Protein AF-A0A967Z2U6-F1 (afdb_monomer_lite)

Structure (mmCIF, N/CA/C/O backbone):
data_AF-A0A967Z2U6-F1
#
_entry.id   AF-A0A967Z2U6-F1
#
loop_
_atom_site.group_PDB
_atom_site.id
_atom_site.type_symbol
_atom_site.label_atom_id
_atom_site.label_alt_id
_atom_site.label_comp_id
_atom_site.label_asym_id
_atom_site.label_entity_id
_atom_site.label_seq_id
_atom_site.pdbx_PDB_ins_code
_atom_site.Cartn_x
_atom_site.Cartn_y
_atom_site.Cartn_z
_atom_site.occupancy
_atom_site.B_iso_or_equiv
_atom_site.auth_seq_id
_atom_site.auth_comp_id
_atom_site.auth_asym_id
_atom_site.auth_atom_id
_atom_site.pdbx_PDB_model_num
ATOM 1 N N . LYS A 1 1 ? -17.840 -18.300 18.963 1.00 60.31 1 LYS A N 1
ATOM 2 C CA . LYS A 1 1 ? -17.015 -18.537 17.751 1.00 60.31 1 LYS A CA 1
ATOM 3 C C . LYS A 1 1 ? -16.184 -17.279 17.515 1.00 60.31 1 LYS A C 1
ATOM 5 O O . LYS A 1 1 ? -16.765 -16.259 17.176 1.00 60.31 1 LYS A O 1
ATOM 10 N N . ILE A 1 2 ? -14.887 -17.306 17.825 1.00 65.94 2 ILE A N 1
ATOM 11 C CA . ILE A 1 2 ? -13.993 -16.150 17.654 1.00 65.94 2 ILE A CA 1
ATOM 12 C C . ILE A 1 2 ? -13.498 -16.197 16.211 1.00 65.94 2 ILE A C 1
ATOM 14 O O . ILE A 1 2 ? -12.900 -17.189 15.800 1.00 65.94 2 ILE A O 1
ATOM 18 N N . TRP A 1 3 ? -13.821 -15.175 15.426 1.00 73.88 3 TRP A N 1
ATOM 19 C CA . TRP A 1 3 ? -13.347 -15.075 14.051 1.00 73.88 3 TRP A CA 1
ATOM 20 C C . TRP A 1 3 ? -11.973 -14.406 14.038 1.00 73.88 3 TRP A C 1
ATOM 22 O O . TRP A 1 3 ? -11.778 -13.427 14.761 1.00 73.88 3 TRP A O 1
ATOM 32 N N . PRO A 1 4 ? -11.022 -14.905 13.235 1.00 75.19 4 PRO A N 1
ATOM 33 C CA . PRO A 1 4 ? -9.726 -14.264 13.116 1.00 75.19 4 PRO A CA 1
ATOM 34 C C . PRO A 1 4 ? -9.899 -12.867 12.513 1.00 75.19 4 PRO A C 1
ATOM 36 O O . PRO A 1 4 ? -10.590 -12.685 11.507 1.00 75.19 4 PRO A O 1
ATOM 39 N N . VAL A 1 5 ? -9.266 -11.881 13.142 1.00 77.75 5 VAL A N 1
ATOM 40 C CA . VAL A 1 5 ? -9.259 -10.492 12.685 1.00 77.75 5 VAL A CA 1
ATOM 41 C C . VAL A 1 5 ? -8.407 -10.409 11.415 1.00 77.75 5 VAL A C 1
ATOM 43 O O . VAL A 1 5 ? -7.203 -10.642 11.452 1.00 77.75 5 VAL A O 1
ATOM 46 N N . ARG A 1 6 ? -9.032 -10.105 10.272 1.00 81.56 6 ARG A N 1
ATOM 47 C CA . ARG A 1 6 ? -8.361 -9.984 8.964 1.00 81.56 6 ARG A CA 1
ATOM 48 C C . ARG A 1 6 ? -8.124 -8.519 8.613 1.00 81.56 6 ARG A C 1
ATOM 50 O O . ARG A 1 6 ? -8.810 -7.959 7.766 1.00 81.56 6 ARG A O 1
ATOM 57 N N . THR A 1 7 ? -7.180 -7.888 9.299 1.00 88.00 7 THR A N 1
ATOM 58 C CA . THR A 1 7 ? -6.810 -6.481 9.058 1.00 88.00 7 THR A CA 1
ATOM 59 C C . THR A 1 7 ? -5.546 -6.342 8.215 1.00 88.00 7 THR A C 1
ATOM 61 O O . THR A 1 7 ? -5.237 -5.248 7.762 1.00 88.00 7 THR A O 1
ATOM 64 N N . GLN A 1 8 ? -4.818 -7.428 7.963 1.00 86.81 8 GLN A N 1
ATOM 65 C CA . GLN A 1 8 ? -3.591 -7.415 7.169 1.00 86.81 8 GLN A CA 1
ATOM 66 C C . GLN A 1 8 ? -3.888 -7.747 5.704 1.00 86.81 8 GLN A C 1
ATOM 68 O O . GLN A 1 8 ? -4.550 -8.742 5.407 1.00 86.81 8 GLN A O 1
ATOM 73 N N . VAL A 1 9 ? -3.386 -6.914 4.792 1.00 86.69 9 VAL A N 1
ATOM 74 C CA . VAL A 1 9 ? -3.569 -7.043 3.343 1.00 86.69 9 VAL A CA 1
ATOM 75 C C . VAL A 1 9 ? -2.203 -7.016 2.666 1.00 86.69 9 VAL A C 1
ATOM 77 O O . VAL A 1 9 ? -1.447 -6.059 2.821 1.00 86.69 9 VAL A O 1
ATOM 80 N N . PHE A 1 10 ? -1.899 -8.057 1.894 1.00 87.44 10 PHE A N 1
ATOM 81 C CA . PHE A 1 10 ? -0.737 -8.105 1.011 1.00 87.44 10 PHE A CA 1
ATOM 82 C C . PHE A 1 10 ? -1.182 -7.857 -0.431 1.00 87.44 10 PHE A C 1
ATOM 84 O O . PHE A 1 10 ? -2.145 -8.465 -0.897 1.00 87.44 10 PHE A O 1
ATOM 91 N N . ILE A 1 11 ? -0.493 -6.955 -1.125 1.00 87.12 11 ILE A N 1
ATOM 92 C CA . ILE A 1 11 ? -0.778 -6.578 -2.508 1.00 87.12 11 ILE A CA 1
ATOM 93 C C . ILE A 1 11 ? 0.428 -6.979 -3.355 1.00 87.12 11 ILE A C 1
ATOM 95 O O . ILE A 1 11 ? 1.449 -6.287 -3.361 1.00 87.12 11 ILE A O 1
ATOM 99 N N . SER A 1 12 ? 0.288 -8.093 -4.072 1.00 87.88 12 SER A N 1
ATOM 100 C CA . SER A 1 12 ? 1.220 -8.486 -5.130 1.00 87.88 12 SER A CA 1
ATOM 101 C C . SER A 1 12 ? 0.861 -7.762 -6.421 1.00 87.88 12 SER A C 1
ATOM 103 O O . SER A 1 12 ? -0.312 -7.681 -6.791 1.00 87.88 12 SER A O 1
ATOM 105 N N . TYR A 1 13 ? 1.865 -7.206 -7.090 1.00 87.69 13 TYR A N 1
ATOM 106 C CA . TYR A 1 13 ? 1.704 -6.491 -8.349 1.00 87.69 13 TYR A CA 1
ATOM 107 C C . TYR A 1 13 ? 2.949 -6.685 -9.215 1.00 87.69 13 TYR A C 1
ATOM 109 O O . TYR A 1 13 ? 4.042 -6.945 -8.715 1.00 87.69 13 TYR A O 1
ATOM 117 N N . SER A 1 14 ? 2.799 -6.559 -10.534 1.00 87.69 14 SER A N 1
ATOM 118 C CA . SER A 1 14 ? 3.957 -6.613 -11.424 1.00 87.69 14 SER A CA 1
ATOM 119 C C . SER A 1 14 ? 4.763 -5.316 -11.327 1.00 87.69 14 SER A C 1
ATOM 121 O O . SER A 1 14 ? 4.197 -4.238 -11.154 1.00 87.69 14 SER A O 1
ATOM 123 N N . ARG A 1 15 ? 6.081 -5.368 -11.553 1.00 84.88 15 ARG A N 1
ATOM 124 C CA . ARG A 1 15 ? 6.930 -4.157 -11.603 1.00 84.88 15 ARG A CA 1
ATOM 125 C C . ARG A 1 15 ? 6.394 -3.075 -12.543 1.00 84.88 15 ARG A C 1
ATOM 127 O O . ARG A 1 15 ? 6.549 -1.884 -12.274 1.00 84.88 15 ARG A O 1
ATOM 134 N N . ARG A 1 16 ? 5.751 -3.485 -13.643 1.00 89.56 16 ARG A N 1
ATOM 135 C CA . ARG A 1 16 ? 5.155 -2.575 -14.635 1.00 89.56 16 ARG A CA 1
ATOM 136 C C . ARG A 1 16 ? 3.974 -1.789 -14.054 1.00 89.56 16 ARG A C 1
ATOM 138 O O . ARG A 1 16 ? 3.746 -0.657 -14.465 1.00 89.56 16 ARG A O 1
ATOM 145 N N . ASP A 1 17 ? 3.306 -2.336 -13.042 1.00 92.19 17 ASP A N 1
ATOM 146 C CA . ASP A 1 17 ? 2.114 -1.767 -12.408 1.00 92.19 17 ASP A CA 1
ATOM 147 C C . ASP A 1 17 ? 2.423 -0.964 -11.138 1.00 92.19 17 ASP A C 1
ATOM 149 O O . ASP A 1 17 ? 1.515 -0.574 -10.404 1.00 92.19 17 ASP A O 1
ATOM 153 N N . ARG A 1 18 ? 3.700 -0.656 -10.871 1.00 88.88 18 ARG A N 1
ATOM 154 C CA . ARG A 1 18 ? 4.128 0.093 -9.675 1.00 88.88 18 ARG A CA 1
ATOM 155 C C . ARG A 1 18 ? 3.368 1.402 -9.474 1.00 88.88 18 ARG A C 1
ATOM 157 O O . ARG A 1 18 ? 3.094 1.795 -8.342 1.00 88.88 18 ARG A O 1
ATOM 164 N N . ARG A 1 19 ? 3.013 2.081 -10.568 1.00 93.38 19 ARG A N 1
ATOM 165 C CA . ARG A 1 19 ? 2.193 3.295 -10.513 1.00 93.38 19 ARG A CA 1
ATOM 166 C C . ARG A 1 19 ? 0.838 3.021 -9.850 1.00 93.38 19 ARG A C 1
ATOM 168 O O . ARG A 1 19 ? 0.481 3.721 -8.908 1.00 93.38 19 ARG A O 1
ATOM 175 N N . TRP A 1 20 ? 0.137 1.980 -10.287 1.00 93.75 20 TRP A N 1
ATOM 176 C CA . TRP A 1 20 ? -1.167 1.594 -9.750 1.00 93.75 20 TRP A CA 1
ATOM 177 C C . TRP A 1 20 ? -1.079 1.158 -8.288 1.00 93.75 20 TRP A C 1
ATOM 179 O O . TRP A 1 20 ? -1.911 1.557 -7.477 1.00 93.75 20 TRP A O 1
ATOM 189 N N . ALA A 1 21 ? -0.031 0.415 -7.918 1.00 91.19 21 ALA A N 1
ATOM 190 C CA . ALA A 1 21 ? 0.202 0.026 -6.528 1.00 91.19 21 ALA A CA 1
ATOM 191 C C . ALA A 1 21 ? 0.387 1.248 -5.603 1.00 91.19 21 ALA A C 1
ATOM 193 O O . ALA A 1 21 ? -0.158 1.291 -4.497 1.00 91.19 21 ALA A O 1
ATOM 194 N N . ASN A 1 22 ? 1.102 2.277 -6.069 1.00 89.62 22 ASN A N 1
ATOM 195 C CA . ASN A 1 22 ? 1.293 3.524 -5.325 1.00 89.62 22 ASN A CA 1
ATOM 196 C C . ASN A 1 22 ? 0.004 4.350 -5.201 1.00 89.62 22 ASN A C 1
ATOM 198 O O . ASN A 1 22 ? -0.281 4.897 -4.130 1.00 89.62 22 ASN A O 1
ATOM 202 N N . GLU A 1 23 ? -0.787 4.431 -6.271 1.00 94.75 23 GLU A N 1
ATOM 203 C CA . GLU A 1 23 ? -2.090 5.105 -6.252 1.00 94.75 23 GLU A CA 1
ATOM 204 C C . GLU A 1 23 ? -3.047 4.395 -5.278 1.00 94.75 23 GLU A C 1
ATOM 206 O O . GLU A 1 23 ? -3.649 5.036 -4.412 1.00 94.75 23 GLU A O 1
ATOM 211 N N . LEU A 1 24 ? -3.091 3.061 -5.308 1.00 92.19 24 LEU A N 1
ATOM 212 C CA . LEU A 1 24 ? -3.889 2.257 -4.383 1.00 92.19 24 LEU A CA 1
ATOM 213 C C . LEU A 1 24 ? -3.449 2.443 -2.921 1.00 92.19 24 LEU A C 1
ATOM 215 O O . LEU A 1 24 ? -4.286 2.640 -2.039 1.00 92.19 24 LEU A O 1
ATOM 219 N N . LYS A 1 25 ? -2.138 2.463 -2.647 1.00 89.12 25 LYS A N 1
ATOM 220 C CA . LYS A 1 25 ? -1.600 2.767 -1.309 1.00 89.12 25 LYS A CA 1
ATOM 221 C C . LYS A 1 25 ? -2.012 4.159 -0.824 1.00 89.12 25 LYS A C 1
ATOM 223 O O . LYS A 1 25 ? -2.348 4.334 0.351 1.00 89.12 25 LYS A O 1
ATOM 228 N N . THR A 1 26 ? -2.015 5.146 -1.717 1.00 92.50 26 THR A N 1
ATOM 229 C CA . THR A 1 26 ? -2.471 6.508 -1.403 1.00 92.50 26 THR A CA 1
ATOM 230 C C . THR A 1 26 ? -3.946 6.505 -1.011 1.00 92.50 26 THR A C 1
ATOM 232 O O . THR A 1 26 ? -4.295 7.007 0.057 1.00 92.50 26 THR A O 1
ATOM 235 N N . MET A 1 27 ? -4.797 5.851 -1.803 1.00 92.94 27 MET A N 1
ATOM 236 C CA . MET A 1 27 ? -6.233 5.733 -1.523 1.00 92.94 27 MET A CA 1
ATOM 237 C C . MET A 1 27 ? -6.526 5.037 -0.193 1.00 92.94 27 MET A C 1
ATOM 239 O O . MET A 1 27 ? -7.459 5.410 0.516 1.00 92.94 27 MET A O 1
ATOM 243 N N . LEU A 1 28 ? -5.713 4.047 0.177 1.00 90.06 28 LEU A N 1
ATOM 244 C CA . LEU A 1 28 ? -5.891 3.287 1.411 1.00 90.06 28 LEU A CA 1
ATOM 245 C C . LEU A 1 28 ? -5.243 3.943 2.641 1.00 90.06 28 LEU A C 1
ATOM 247 O O . LEU A 1 28 ? -5.518 3.538 3.773 1.00 90.06 28 LEU A O 1
ATOM 251 N N . SER A 1 29 ? -4.444 4.998 2.462 1.00 89.06 29 SER A N 1
ATOM 252 C CA . SER A 1 29 ? -3.763 5.704 3.556 1.00 89.06 29 SER A CA 1
ATOM 253 C C . SER A 1 29 ? -4.695 6.164 4.691 1.00 89.06 29 SER A C 1
ATOM 255 O O . SER A 1 29 ? -4.317 6.004 5.854 1.00 89.06 29 SER A O 1
ATOM 257 N N . PRO A 1 30 ? -5.923 6.670 4.443 1.00 92.31 30 PRO A N 1
ATOM 258 C CA . PRO A 1 30 ? -6.859 7.003 5.518 1.00 92.31 30 PRO A CA 1
ATOM 259 C C . PRO A 1 30 ? -7.296 5.791 6.353 1.00 92.31 30 PRO A C 1
ATOM 261 O O . PRO A 1 30 ? -7.512 5.924 7.558 1.00 92.31 30 PRO A O 1
ATOM 264 N N . ALA A 1 31 ? -7.428 4.613 5.735 1.00 88.19 31 ALA A N 1
ATOM 265 C CA . ALA A 1 31 ? -7.810 3.380 6.421 1.00 88.19 31 ALA A CA 1
ATOM 266 C C . ALA A 1 31 ? -6.653 2.824 7.267 1.00 88.19 31 ALA A C 1
ATOM 268 O O . ALA A 1 31 ? -6.876 2.399 8.402 1.00 88.19 31 ALA A O 1
ATOM 269 N N . VAL A 1 32 ? -5.420 2.925 6.756 1.00 86.88 32 VAL A N 1
ATOM 270 C CA . VAL A 1 32 ? -4.195 2.572 7.490 1.00 86.88 3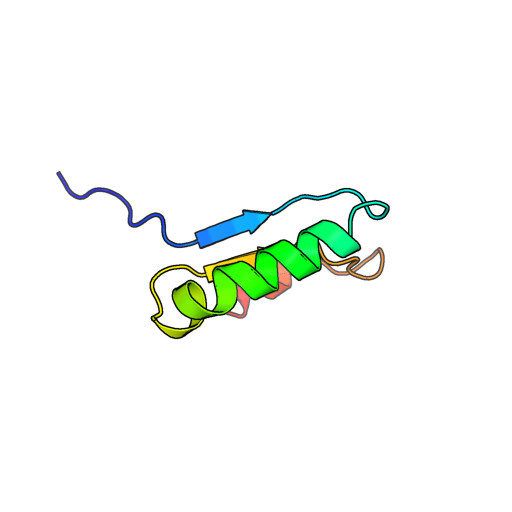2 VAL A CA 1
ATOM 271 C C . VAL A 1 32 ? -3.989 3.488 8.697 1.00 86.88 32 VAL A C 1
ATOM 273 O O . VAL A 1 32 ? -3.779 3.008 9.806 1.00 86.88 32 VAL A O 1
ATOM 276 N N . ARG A 1 33 ? -4.138 4.811 8.527 1.00 86.38 33 ARG A N 1
ATOM 277 C CA . ARG A 1 33 ? -3.993 5.796 9.621 1.00 86.38 33 ARG A CA 1
ATOM 278 C C . ARG A 1 33 ? -4.981 5.581 10.765 1.00 86.38 33 ARG A C 1
ATOM 280 O O . ARG A 1 33 ? -4.656 5.862 11.909 1.00 86.38 33 ARG A O 1
ATOM 287 N N . LYS A 1 34 ? -6.183 5.086 10.465 1.00 89.06 34 LYS A N 1
ATOM 288 C CA . LYS A 1 34 ? -7.205 4.754 11.471 1.00 89.06 34 LYS A CA 1
ATOM 289 C C . LYS A 1 34 ? -7.013 3.354 12.079 1.00 89.06 34 LYS A C 1
ATOM 291 O O . LYS A 1 34 ? -7.947 2.852 12.696 1.00 89.06 34 LYS A O 1
ATOM 296 N N . ALA A 1 35 ? -5.853 2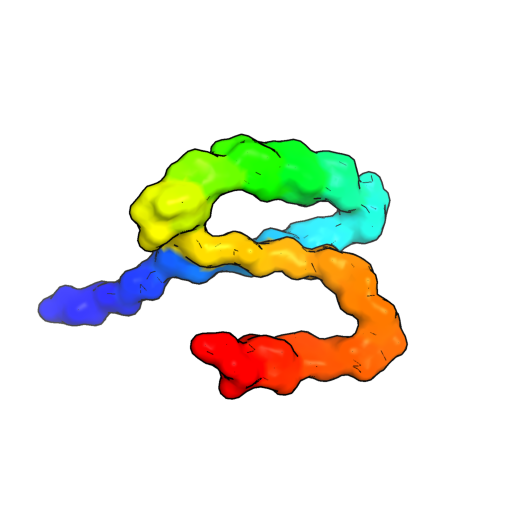.721 11.859 1.00 73.12 35 ALA A N 1
ATOM 297 C CA . ALA A 1 35 ? -5.497 1.367 12.294 1.00 73.12 35 ALA A CA 1
ATOM 298 C C . ALA A 1 35 ? -6.513 0.282 11.884 1.00 73.12 35 ALA A C 1
ATOM 300 O O . ALA A 1 35 ? -6.601 -0.772 12.508 1.00 73.12 35 ALA A O 1
ATOM 301 N N . LYS A 1 36 ? -7.300 0.532 10.827 1.00 80.38 36 LYS A N 1
ATOM 302 C CA . LYS A 1 36 ? -8.328 -0.411 10.368 1.00 80.38 36 LYS A CA 1
ATOM 303 C C . LYS A 1 36 ? -7.735 -1.536 9.535 1.00 80.38 36 LYS A C 1
ATOM 305 O O . LYS A 1 36 ? -8.302 -2.621 9.508 1.00 80.38 36 LYS A O 1
ATOM 310 N N . VAL A 1 37 ? -6.630 -1.261 8.845 1.00 85.81 37 VAL A N 1
ATOM 311 C CA . VAL A 1 37 ? -5.925 -2.222 7.999 1.00 85.81 37 VAL A CA 1
ATOM 312 C C . VAL A 1 37 ? -4.422 -1.940 7.979 1.00 85.81 37 VAL A C 1
ATOM 314 O O . VAL A 1 37 ? -4.008 -0.783 8.009 1.00 85.81 37 VAL A O 1
ATOM 317 N N . THR A 1 38 ? -3.616 -2.991 7.872 1.00 86.44 38 THR A N 1
ATOM 318 C CA . THR A 1 38 ? -2.170 -2.938 7.629 1.00 86.44 38 THR A CA 1
ATOM 319 C C . THR A 1 38 ? -1.911 -3.410 6.206 1.00 86.44 38 THR A C 1
ATOM 321 O O . THR A 1 38 ? -2.424 -4.454 5.809 1.00 86.44 38 THR A O 1
ATOM 324 N N . ILE A 1 39 ? -1.137 -2.648 5.432 1.00 86.44 39 ILE A N 1
ATOM 325 C CA . ILE A 1 39 ? -0.900 -2.931 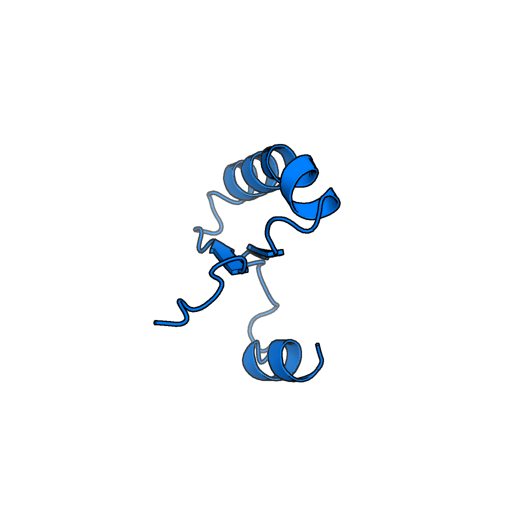4.012 1.00 86.44 39 ILE A CA 1
ATOM 326 C C . ILE A 1 39 ? 0.573 -3.208 3.768 1.00 86.44 39 ILE A C 1
ATOM 328 O O . ILE A 1 39 ? 1.429 -2.397 4.120 1.00 86.44 39 ILE A O 1
ATOM 332 N N . TYR A 1 40 ? 0.828 -4.310 3.075 1.00 84.81 40 TYR A N 1
ATOM 333 C CA . TYR A 1 40 ? 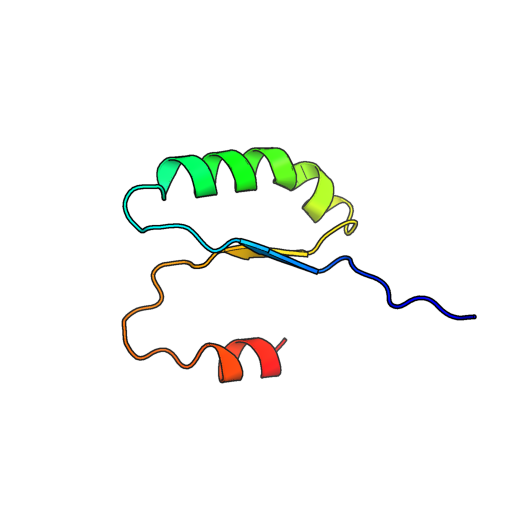2.127 -4.702 2.556 1.00 84.81 40 TYR A CA 1
ATOM 334 C C . TYR A 1 40 ? 2.058 -4.664 1.032 1.00 84.81 40 TYR A C 1
ATOM 336 O O . TYR A 1 40 ? 1.154 -5.241 0.430 1.00 84.81 40 TYR A O 1
ATOM 344 N N . LEU A 1 41 ? 2.994 -3.955 0.413 1.00 85.19 41 LEU A N 1
ATOM 345 C CA . LEU A 1 41 ? 3.187 -4.006 -1.029 1.00 85.19 41 LEU A CA 1
ATOM 346 C C . LEU A 1 41 ? 4.336 -4.962 -1.311 1.00 85.19 41 LEU A C 1
ATOM 348 O O . LEU A 1 41 ? 5.321 -4.956 -0.574 1.00 85.19 41 LEU A O 1
ATOM 352 N N . ASP A 1 42 ? 4.239 -5.697 -2.411 1.00 78.81 42 ASP A N 1
ATOM 353 C CA . ASP A 1 42 ? 5.372 -6.371 -3.044 1.00 78.81 42 ASP A CA 1
ATOM 354 C C . ASP A 1 42 ? 6.328 -5.304 -3.615 1.00 78.81 42 ASP A C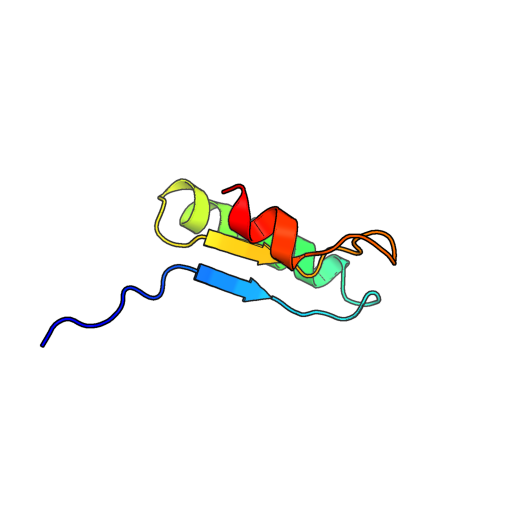 1
ATOM 356 O O . ASP A 1 42 ? 6.400 -5.036 -4.811 1.00 78.81 42 ASP A O 1
ATOM 360 N N . THR A 1 43 ? 6.939 -4.498 -2.742 1.00 68.19 43 THR A N 1
ATOM 361 C CA . THR A 1 43 ? 8.000 -3.577 -3.152 1.00 68.19 43 THR A CA 1
ATOM 362 C C . THR A 1 43 ? 9.103 -4.414 -3.754 1.00 68.19 43 THR A C 1
ATOM 364 O O . THR A 1 43 ? 9.372 -5.481 -3.212 1.00 68.19 43 THR A O 1
ATOM 367 N N . ASP A 1 44 ? 9.742 -3.910 -4.811 1.00 57.06 44 ASP A N 1
ATOM 368 C CA . ASP A 1 44 ? 10.993 -4.434 -5.359 1.00 57.06 44 ASP A CA 1
ATOM 369 C C . ASP A 1 44 ? 12.062 -4.485 -4.256 1.00 57.06 44 ASP A C 1
ATOM 371 O O . ASP A 1 44 ? 12.959 -3.648 -4.187 1.00 57.06 44 ASP A O 1
ATOM 375 N N . GLN A 1 45 ? 11.939 -5.434 -3.332 1.00 52.22 45 GLN A N 1
ATOM 376 C CA . GLN A 1 45 ? 12.990 -5.791 -2.418 1.00 52.22 45 GLN A CA 1
ATOM 377 C C . GLN A 1 45 ? 14.125 -6.218 -3.328 1.00 52.22 45 GLN A C 1
ATOM 379 O O . GLN A 1 45 ? 13.929 -7.037 -4.233 1.00 52.22 45 GLN A O 1
ATOM 384 N N . ASN A 1 46 ? 15.284 -5.583 -3.137 1.00 45.88 46 ASN A N 1
ATOM 385 C CA . ASN A 1 46 ? 16.518 -5.989 -3.784 1.00 45.88 46 ASN A CA 1
ATOM 386 C C . ASN A 1 46 ? 16.538 -7.522 -3.842 1.00 45.88 46 ASN A C 1
ATOM 388 O O . ASN A 1 46 ? 16.345 -8.142 -2.789 1.00 45.88 46 ASN A O 1
ATOM 392 N N . PRO A 1 47 ? 16.709 -8.138 -5.025 1.00 46.31 47 PRO A N 1
ATOM 393 C CA . PRO A 1 47 ? 16.798 -9.587 -5.102 1.00 46.31 47 PRO A CA 1
ATOM 394 C C . PRO A 1 47 ? 17.841 -10.059 -4.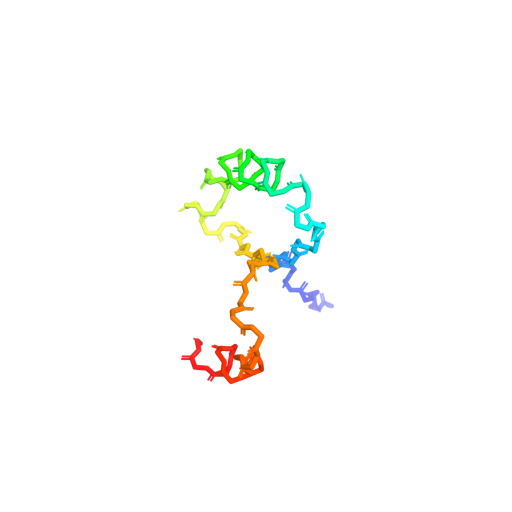078 1.00 46.31 47 PRO A C 1
ATOM 396 O O . PRO A 1 47 ? 18.999 -9.656 -4.153 1.00 46.31 47 PRO A O 1
ATOM 399 N N . GLY A 1 48 ? 17.398 -10.824 -3.072 1.00 52.84 48 GLY A N 1
ATOM 400 C CA . GLY A 1 48 ? 18.235 -11.278 -1.954 1.00 52.84 48 GLY A CA 1
ATOM 401 C C . GLY A 1 48 ? 17.833 -10.812 -0.546 1.00 52.84 48 GLY A C 1
ATOM 402 O O . GLY A 1 48 ? 18.465 -11.260 0.408 1.00 52.84 48 GLY A O 1
ATOM 403 N N . ILE A 1 49 ? 16.809 -9.966 -0.367 1.00 53.56 49 ILE A N 1
ATOM 404 C CA . ILE A 1 49 ? 16.265 -9.682 0.976 1.00 53.56 49 ILE A CA 1
ATOM 405 C C . ILE A 1 49 ? 15.221 -10.738 1.352 1.00 53.56 49 ILE A C 1
ATOM 407 O O . ILE A 1 49 ? 14.251 -10.983 0.640 1.00 53.56 49 ILE A O 1
ATOM 411 N N . ASP A 1 50 ? 15.464 -11.378 2.490 1.00 59.44 50 ASP A N 1
ATOM 412 C CA . ASP A 1 50 ? 14.652 -12.442 3.067 1.00 59.44 50 ASP A CA 1
ATOM 413 C C . ASP A 1 50 ? 13.407 -11.840 3.745 1.00 59.44 50 ASP A C 1
ATOM 415 O O . ASP A 1 50 ? 13.441 -11.437 4.912 1.00 59.44 50 ASP A O 1
ATOM 419 N N . TRP A 1 51 ? 12.316 -11.717 2.983 1.00 57.91 51 TRP A N 1
ATOM 420 C CA . TRP A 1 51 ? 11.037 -11.140 3.423 1.00 57.91 51 TRP A CA 1
ATOM 421 C C . TRP A 1 51 ? 10.479 -11.797 4.700 1.00 57.91 51 TRP A C 1
ATOM 423 O O . TRP A 1 51 ? 9.776 -11.149 5.479 1.00 57.91 51 TRP A O 1
ATOM 433 N N . GLU A 1 52 ? 10.837 -13.057 4.968 1.00 56.66 52 GLU A N 1
ATOM 434 C CA . GLU A 1 52 ? 10.419 -13.789 6.165 1.00 56.66 52 GLU A CA 1
ATOM 435 C C . GLU A 1 52 ? 11.087 -13.248 7.444 1.00 56.66 52 GLU A C 1
ATOM 437 O O . GLU A 1 52 ? 10.486 -13.251 8.523 1.00 56.66 52 GLU A O 1
ATOM 442 N N . LYS A 1 53 ? 12.318 -12.728 7.343 1.00 58.81 53 LYS A N 1
ATOM 443 C CA . LYS A 1 53 ? 13.033 -12.121 8.479 1.00 58.81 53 LYS A CA 1
ATOM 444 C C . LYS A 1 53 ? 12.490 -10.751 8.862 1.00 58.81 53 LYS A C 1
ATOM 446 O O . LYS A 1 53 ? 12.478 -10.425 10.047 1.00 58.81 53 LYS A O 1
ATOM 451 N N . GLU A 1 54 ? 12.038 -9.966 7.891 1.00 59.09 54 GLU A N 1
ATOM 452 C CA . GLU A 1 54 ? 11.448 -8.645 8.147 1.00 59.09 54 GLU A CA 1
ATOM 453 C C . GLU A 1 54 ? 10.079 -8.771 8.832 1.00 59.09 54 GLU A C 1
ATOM 455 O O . GLU A 1 54 ? 9.791 -8.025 9.765 1.00 59.09 54 GLU A O 1
ATOM 460 N N . LEU A 1 55 ? 9.276 -9.780 8.468 1.00 57.53 55 LEU A N 1
ATOM 461 C CA . LEU A 1 55 ? 7.999 -10.059 9.140 1.00 57.53 55 LEU A CA 1
ATOM 462 C C . LEU A 1 55 ? 8.156 -10.550 10.587 1.00 57.53 55 LEU A C 1
ATOM 464 O O . LEU A 1 55 ? 7.268 -10.301 11.393 1.00 57.53 55 LEU A O 1
ATOM 468 N N . LYS A 1 56 ? 9.261 -11.226 10.935 1.00 53.94 56 LYS A N 1
ATOM 469 C CA . LYS A 1 56 ? 9.529 -11.710 12.308 1.00 53.94 56 LYS A CA 1
ATOM 470 C C . LYS A 1 56 ? 10.104 -10.642 13.248 1.00 53.94 56 LYS A C 1
ATOM 472 O O . LYS A 1 56 ? 10.196 -10.894 14.446 1.00 53.94 56 LYS A O 1
ATOM 477 N N . LYS A 1 57 ? 10.535 -9.489 12.726 1.00 53.12 57 LYS A N 1
ATOM 478 C CA . LYS A 1 57 ? 11.047 -8.362 13.529 1.00 53.12 57 LYS A CA 1
ATOM 479 C C . LYS A 1 57 ? 9.964 -7.370 13.967 1.00 53.12 57 LYS A C 1
ATOM 481 O O . LYS A 1 57 ? 10.245 -6.568 14.855 1.00 53.12 57 LYS A O 1
ATOM 486 N N . ALA A 1 58 ? 8.797 -7.390 13.325 1.00 44.47 58 ALA A N 1
ATOM 487 C CA . ALA A 1 58 ? 7.648 -6.539 13.640 1.00 44.47 58 ALA A CA 1
ATOM 488 C C . ALA A 1 58 ? 6.734 -7.200 14.679 1.00 44.47 58 ALA A C 1
ATOM 490 O O . ALA A 1 58 ? 6.156 -6.446 15.491 1.00 44.47 58 ALA A O 1
#

pLDDT: mean 77.22, std 15.44, range [44.47, 94.75]

Radius of gyration: 13.45 Å; chains: 1; bounding box: 35×26×32 Å

Secondary structure (DSSP, 8-state):
-PPP---EEEE---GGGHHHHHHHHHHHHHHHHTTS-EEEE-----TT--HHHHHTT-

Foldseek 3Di:
DDDDQQQEDEDEDDPVCVVVVVVVCVVCVVCVVVVSHDYHYPPPDPVPDDPVVVVVVD

Sequence (58 aa):
KIWPVRTQVFISYSRRDRRWANELKTMLSPAVRKAKVTIYLDTDQNPGIDWEKELKKA